Protein AF-A0A3C0BHC2-F1 (afdb_monomer)

Structure (mmCIF, N/CA/C/O backbone):
data_AF-A0A3C0BHC2-F1
#
_entry.id   AF-A0A3C0BHC2-F1
#
loop_
_atom_site.group_PDB
_atom_site.id
_atom_site.type_symbol
_atom_site.label_atom_id
_atom_site.label_alt_id
_atom_site.label_comp_id
_atom_site.label_asym_id
_atom_site.label_entity_id
_atom_site.label_seq_id
_atom_site.pdbx_PDB_ins_code
_atom_site.Cartn_x
_atom_site.Cartn_y
_atom_site.Cartn_z
_atom_site.occupancy
_atom_site.B_iso_or_equiv
_atom_site.auth_seq_id
_atom_site.auth_comp_id
_atom_site.auth_asym_id
_atom_site.auth_atom_id
_atom_site.pdbx_PDB_model_num
ATOM 1 N N . MET A 1 1 ? 17.681 -0.838 1.433 1.00 69.31 1 MET A N 1
ATOM 2 C CA . MET A 1 1 ? 16.247 -1.096 1.244 1.00 69.31 1 MET A CA 1
ATOM 3 C C . MET A 1 1 ? 15.524 0.226 1.358 1.00 69.31 1 MET A C 1
ATOM 5 O O . MET A 1 1 ? 15.275 0.688 2.465 1.00 69.31 1 MET A O 1
ATOM 9 N N . ASP A 1 2 ? 15.292 0.861 0.218 1.00 81.94 2 ASP A N 1
ATOM 10 C CA . ASP A 1 2 ? 14.430 2.028 0.079 1.00 81.94 2 ASP A CA 1
ATOM 11 C C . ASP A 1 2 ? 13.023 1.633 -0.411 1.00 81.94 2 ASP A C 1
ATOM 13 O O . ASP A 1 2 ? 12.730 0.460 -0.653 1.00 81.94 2 ASP A O 1
ATOM 17 N N . PHE A 1 3 ? 12.121 2.610 -0.512 1.00 82.44 3 PHE A N 1
ATOM 18 C CA . PHE A 1 3 ? 10.720 2.368 -0.868 1.00 82.44 3 PHE A CA 1
ATOM 19 C C . PHE A 1 3 ? 10.482 2.090 -2.362 1.00 82.44 3 PHE A C 1
ATOM 21 O O . PHE A 1 3 ? 9.397 1.617 -2.711 1.00 82.44 3 PHE A O 1
ATOM 28 N N . TRP A 1 4 ? 11.438 2.416 -3.243 1.00 86.44 4 TRP A N 1
ATOM 29 C CA . TRP A 1 4 ? 11.206 2.479 -4.691 1.00 86.44 4 TRP A CA 1
ATOM 30 C C . TRP A 1 4 ? 12.347 1.904 -5.546 1.00 86.44 4 TRP A C 1
ATOM 32 O O . TRP A 1 4 ? 12.077 1.024 -6.362 1.00 86.44 4 TRP A O 1
ATOM 42 N N . ASN A 1 5 ? 13.600 2.349 -5.382 1.00 88.44 5 ASN A N 1
ATOM 43 C CA . ASN A 1 5 ? 14.716 1.923 -6.241 1.00 88.44 5 ASN A CA 1
ATOM 44 C C . ASN A 1 5 ? 15.124 0.464 -6.005 1.00 88.44 5 ASN A C 1
ATOM 46 O O . ASN A 1 5 ? 15.564 -0.214 -6.934 1.00 88.44 5 ASN A O 1
ATOM 50 N N . ASP A 1 6 ? 14.953 -0.049 -4.786 1.00 92.00 6 ASP A N 1
ATOM 51 C CA . ASP A 1 6 ? 15.396 -1.397 -4.416 1.00 92.00 6 ASP A CA 1
ATOM 52 C C . ASP A 1 6 ? 14.437 -2.515 -4.886 1.00 92.00 6 ASP A C 1
ATOM 54 O O . ASP A 1 6 ? 14.557 -3.666 -4.457 1.00 92.00 6 ASP A O 1
ATOM 58 N N . GLY A 1 7 ? 13.505 -2.225 -5.804 1.00 92.38 7 GLY A N 1
ATOM 59 C CA . GLY A 1 7 ? 12.530 -3.191 -6.320 1.00 92.38 7 GLY A CA 1
ATOM 60 C C . GLY A 1 7 ? 13.158 -4.460 -6.907 1.00 92.38 7 GLY A C 1
ATOM 61 O O . GLY A 1 7 ? 12.657 -5.558 -6.668 1.00 92.38 7 GLY A O 1
ATOM 62 N N . ALA A 1 8 ? 14.295 -4.353 -7.602 1.00 92.62 8 ALA A N 1
ATOM 63 C CA . ALA A 1 8 ? 15.019 -5.521 -8.114 1.00 92.62 8 ALA A CA 1
ATOM 64 C C . ALA A 1 8 ? 15.614 -6.394 -6.991 1.00 92.62 8 ALA A C 1
ATOM 66 O O . ALA A 1 8 ? 15.606 -7.618 -7.095 1.00 92.62 8 ALA A O 1
ATOM 67 N N . ALA A 1 9 ? 16.082 -5.779 -5.900 1.00 92.56 9 ALA A N 1
ATOM 68 C CA . ALA A 1 9 ? 16.646 -6.487 -4.750 1.00 92.56 9 ALA A CA 1
ATOM 69 C C . ALA A 1 9 ? 15.564 -7.113 -3.851 1.00 92.56 9 ALA A C 1
ATOM 71 O O . ALA A 1 9 ? 15.805 -8.133 -3.208 1.00 92.56 9 ALA A O 1
ATOM 72 N N . CYS A 1 10 ? 14.368 -6.519 -3.816 1.00 91.75 10 CYS A N 1
ATOM 73 C CA . CYS A 1 10 ? 13.271 -6.926 -2.932 1.00 91.75 10 CYS A CA 1
ATOM 74 C C . CYS A 1 10 ? 12.161 -7.701 -3.653 1.00 91.75 10 CYS A C 1
ATOM 76 O O . CYS A 1 10 ? 11.158 -8.060 -3.036 1.00 91.75 10 CYS A O 1
ATOM 78 N N . ASN A 1 11 ? 12.314 -7.962 -4.953 1.00 92.94 11 ASN A N 1
ATOM 79 C CA . ASN A 1 11 ? 11.278 -8.538 -5.809 1.00 92.94 11 ASN A CA 1
ATOM 80 C C . ASN A 1 11 ? 9.959 -7.734 -5.756 1.00 92.94 11 ASN A C 1
ATOM 82 O O . ASN A 1 11 ? 8.900 -8.255 -5.396 1.00 92.94 11 ASN A O 1
ATOM 86 N N . GLY A 1 12 ? 10.045 -6.440 -6.069 1.00 94.62 12 GLY A N 1
ATOM 87 C CA . GLY A 1 12 ? 8.917 -5.517 -6.175 1.00 94.62 12 GLY A CA 1
ATOM 88 C C . GLY A 1 12 ? 8.774 -4.554 -4.995 1.00 94.62 12 GLY A C 1
ATOM 89 O O . GLY A 1 12 ? 9.739 -4.229 -4.307 1.00 94.62 12 GLY A O 1
ATOM 90 N N . CYS A 1 13 ? 7.550 -4.061 -4.797 1.00 95.19 13 CYS A N 1
ATOM 91 C CA . CYS A 1 13 ? 7.214 -3.142 -3.714 1.00 95.19 13 CYS A CA 1
ATOM 92 C C . CYS A 1 13 ? 7.388 -3.812 -2.342 1.00 95.19 13 CYS A C 1
ATOM 94 O O . CYS A 1 13 ? 7.118 -5.000 -2.186 1.00 95.19 13 CYS A O 1
ATOM 96 N N . ILE A 1 14 ? 7.786 -3.038 -1.332 1.00 95.50 14 ILE A N 1
ATOM 97 C CA . ILE A 1 14 ? 7.968 -3.528 0.044 1.00 95.50 14 ILE A CA 1
ATOM 98 C C . ILE A 1 14 ? 6.785 -3.206 0.985 1.00 95.50 14 ILE A C 1
ATOM 100 O O . ILE A 1 14 ? 6.774 -3.626 2.144 1.00 95.50 14 ILE A O 1
ATOM 104 N N . ALA A 1 15 ? 5.787 -2.478 0.475 1.00 96.06 15 ALA A N 1
ATOM 105 C CA . ALA A 1 15 ? 4.585 -2.041 1.183 1.00 96.06 15 ALA A CA 1
ATOM 106 C C . ALA A 1 15 ? 3.533 -3.157 1.338 1.00 96.06 15 ALA A C 1
ATOM 108 O O . ALA A 1 15 ? 3.736 -4.299 0.914 1.00 96.06 15 ALA A O 1
ATOM 109 N N . GLY A 1 16 ? 2.382 -2.811 1.920 1.00 95.50 16 GLY A N 1
ATOM 110 C CA . GLY A 1 16 ? 1.241 -3.716 2.074 1.00 95.50 16 GLY A CA 1
ATOM 111 C C . GLY A 1 16 ? 1.462 -4.771 3.151 1.00 95.50 16 GLY A C 1
ATOM 112 O O . GLY A 1 16 ? 1.017 -5.903 3.000 1.00 95.50 16 GLY A O 1
ATOM 113 N N . GLY A 1 17 ? 2.212 -4.435 4.206 1.00 94.62 17 GLY A N 1
ATOM 114 C CA . GLY A 1 17 ? 2.491 -5.346 5.318 1.00 94.62 17 GLY A CA 1
ATOM 115 C C . GLY A 1 17 ? 3.523 -6.429 4.999 1.00 94.62 17 GLY A C 1
ATOM 116 O O . GLY A 1 17 ? 3.775 -7.283 5.844 1.00 94.62 17 GLY A O 1
ATOM 117 N N . ARG A 1 18 ? 4.148 -6.399 3.811 1.00 93.06 18 ARG A N 1
ATOM 118 C CA . ARG A 1 18 ? 5.194 -7.358 3.425 1.00 93.06 18 ARG A CA 1
ATOM 119 C C . ARG A 1 18 ? 6.486 -7.142 4.212 1.00 93.06 18 ARG A C 1
ATOM 121 O O . ARG A 1 18 ? 7.014 -8.085 4.790 1.00 93.06 18 ARG A O 1
ATOM 128 N N . TYR A 1 19 ? 6.978 -5.904 4.231 1.00 93.31 19 TYR A N 1
ATOM 129 C CA . TYR A 1 19 ? 8.102 -5.487 5.080 1.00 93.31 19 TYR A CA 1
ATOM 130 C C . TYR A 1 19 ? 7.733 -4.323 5.994 1.00 93.31 19 TYR A C 1
ATOM 132 O O . TYR A 1 19 ? 8.302 -4.191 7.074 1.00 93.31 19 TYR A O 1
ATOM 140 N N . TYR A 1 20 ? 6.781 -3.486 5.577 1.00 95.25 20 TYR A N 1
ATOM 141 C CA . TYR A 1 20 ? 6.263 -2.402 6.400 1.00 95.25 20 TYR A CA 1
ATOM 142 C C . TYR A 1 20 ? 4.801 -2.088 6.077 1.00 95.25 20 TYR A C 1
ATOM 144 O O . TYR A 1 20 ? 4.239 -2.518 5.066 1.00 95.25 20 TYR A O 1
ATOM 152 N N . PHE A 1 21 ? 4.214 -1.304 6.969 1.00 97.12 21 PHE A N 1
ATOM 153 C CA . PHE A 1 21 ? 2.926 -0.643 6.844 1.00 97.12 21 PHE A CA 1
ATOM 154 C C . PHE A 1 21 ? 3.023 0.700 7.580 1.00 97.12 21 PHE A C 1
ATOM 156 O O . PHE A 1 21 ? 4.023 0.970 8.253 1.00 97.12 21 PHE A O 1
ATOM 163 N N . HIS A 1 22 ? 2.018 1.552 7.441 1.00 97.88 22 HIS A N 1
ATOM 164 C CA . HIS A 1 22 ? 1.987 2.869 8.063 1.00 97.88 22 HIS A CA 1
ATOM 165 C C . HIS A 1 22 ? 0.744 2.995 8.950 1.00 97.88 22 HIS A C 1
ATOM 167 O O . HIS A 1 22 ? -0.318 2.503 8.590 1.00 97.88 22 HIS A O 1
ATOM 173 N N . ILE A 1 23 ? 0.876 3.622 10.121 1.00 98.19 23 ILE A N 1
ATOM 174 C CA . ILE A 1 23 ? -0.270 4.067 10.921 1.00 98.19 23 ILE A CA 1
ATOM 175 C C . ILE A 1 23 ? -0.204 5.586 10.965 1.00 98.19 23 ILE A C 1
ATOM 177 O O . ILE A 1 23 ? 0.770 6.136 11.482 1.00 98.19 23 ILE A O 1
ATOM 181 N N . ASN A 1 24 ? -1.214 6.254 10.416 1.00 97.62 24 ASN A N 1
ATOM 182 C CA . ASN A 1 24 ? -1.250 7.713 10.388 1.00 97.62 24 ASN A CA 1
ATOM 183 C C . ASN A 1 24 ? -1.664 8.306 11.757 1.00 97.62 24 ASN A C 1
ATOM 185 O O . ASN A 1 24 ? -2.005 7.590 12.702 1.00 97.62 24 ASN A O 1
ATOM 189 N N . GLY A 1 25 ? -1.681 9.638 11.872 1.00 97.44 25 GLY A N 1
ATOM 190 C CA . GLY A 1 25 ? -2.050 10.326 13.119 1.00 97.44 25 GLY A CA 1
ATOM 191 C C . GLY A 1 25 ? -3.494 10.090 13.596 1.00 97.44 25 GLY A C 1
ATOM 192 O O . GLY A 1 25 ? -3.771 10.226 14.788 1.00 97.44 25 GLY A O 1
ATOM 193 N N . ASN A 1 26 ? -4.407 9.695 12.704 1.00 97.31 26 ASN A N 1
ATOM 194 C CA . ASN A 1 26 ? -5.790 9.347 13.046 1.00 97.31 26 ASN A CA 1
ATOM 195 C C . ASN A 1 26 ? -5.925 7.896 13.544 1.00 97.31 26 ASN A C 1
ATOM 197 O O . ASN A 1 26 ? -6.949 7.537 14.143 1.00 97.31 26 ASN A O 1
ATOM 201 N N . GLY A 1 27 ? -4.878 7.086 13.367 1.00 98.12 27 GLY A N 1
ATOM 202 C CA . GLY A 1 27 ? -4.835 5.667 13.705 1.00 98.12 27 GLY A CA 1
ATOM 203 C C . GLY A 1 27 ? -5.159 4.739 12.535 1.00 98.12 27 GLY A C 1
ATOM 204 O O . GLY A 1 27 ? -5.276 3.535 12.759 1.00 98.12 27 GLY A O 1
ATOM 205 N N . ASP A 1 28 ? -5.317 5.261 11.318 1.00 98.38 28 ASP A N 1
ATOM 206 C CA . ASP A 1 28 ? -5.663 4.436 10.160 1.00 98.38 28 ASP A CA 1
ATOM 207 C C . ASP A 1 28 ? -4.467 3.581 9.755 1.00 98.38 28 ASP A C 1
ATOM 209 O O . ASP A 1 28 ? -3.334 4.066 9.696 1.00 98.38 28 ASP A O 1
ATOM 213 N N . ILE A 1 29 ? -4.718 2.299 9.501 1.00 98.44 29 ILE A N 1
ATOM 214 C CA . ILE A 1 29 ? -3.692 1.330 9.123 1.00 98.44 29 ILE A CA 1
ATOM 215 C C . ILE A 1 29 ? -3.600 1.330 7.596 1.00 98.44 29 ILE A C 1
ATOM 217 O O . ILE A 1 29 ? -4.474 0.804 6.906 1.00 98.44 29 ILE A O 1
ATOM 221 N N . GLU A 1 30 ? -2.547 1.938 7.068 1.00 98.19 30 GLU A N 1
ATOM 222 C CA . GLU A 1 30 ? -2.316 2.177 5.646 1.00 98.19 30 GLU A CA 1
ATOM 223 C C . GLU A 1 30 ? -1.230 1.229 5.102 1.00 98.19 30 GLU A C 1
ATOM 225 O O . GLU A 1 30 ? -0.242 0.931 5.789 1.00 98.19 30 GLU A O 1
ATOM 230 N N . PRO A 1 31 ? -1.338 0.758 3.847 1.00 97.06 31 PRO A N 1
ATOM 231 C CA . PRO A 1 31 ? -0.362 -0.168 3.280 1.00 97.06 31 PRO A CA 1
ATOM 232 C C . PRO A 1 31 ? 1.002 0.496 3.041 1.00 97.06 31 PRO A C 1
ATOM 234 O O . PRO A 1 31 ? 2.017 -0.197 3.018 1.00 97.06 31 PRO A O 1
ATOM 237 N N . CYS A 1 32 ? 1.046 1.817 2.848 1.00 96.62 32 CYS A N 1
ATOM 238 C CA . CYS A 1 32 ? 2.240 2.581 2.501 1.00 96.62 32 CYS A CA 1
ATOM 239 C C . CYS A 1 32 ? 2.122 4.014 3.031 1.00 96.62 32 CYS A C 1
ATOM 241 O O . CYS A 1 32 ? 1.063 4.615 2.921 1.00 96.62 32 CYS A O 1
ATOM 243 N N . VAL A 1 33 ? 3.231 4.609 3.478 1.00 95.62 33 VAL A N 1
ATOM 244 C CA . VAL A 1 33 ? 3.287 6.031 3.876 1.00 95.62 33 VAL A CA 1
ATOM 245 C C . VAL A 1 33 ? 2.943 7.007 2.736 1.00 95.62 33 VAL A C 1
ATOM 247 O O . VAL A 1 33 ? 2.611 8.154 2.992 1.00 95.62 33 VAL A O 1
ATOM 250 N N . PHE A 1 34 ? 3.008 6.557 1.479 1.00 95.75 34 PHE A N 1
ATOM 251 C CA . PHE A 1 34 ? 2.656 7.340 0.287 1.00 95.75 34 PHE A CA 1
ATOM 252 C C . PHE A 1 34 ? 1.287 6.966 -0.308 1.00 95.75 34 PHE A C 1
ATOM 254 O O . PHE A 1 34 ? 0.925 7.483 -1.361 1.00 95.75 34 PHE A O 1
ATOM 261 N N . ALA A 1 35 ? 0.546 6.042 0.315 1.00 95.06 35 ALA A N 1
ATOM 262 C CA . ALA A 1 35 ? -0.792 5.639 -0.115 1.00 95.06 35 ALA A CA 1
ATOM 263 C C . ALA A 1 35 ? -1.742 5.679 1.087 1.00 95.06 35 ALA A C 1
ATOM 265 O O . ALA A 1 35 ? -1.936 4.673 1.770 1.00 95.06 35 ALA A O 1
ATOM 266 N N . HIS A 1 36 ? -2.314 6.860 1.322 1.00 96.06 36 HIS A N 1
ATOM 267 C CA . HIS A 1 36 ? -3.247 7.129 2.415 1.00 96.06 36 HIS A CA 1
ATOM 268 C C . HIS A 1 36 ? -4.638 6.574 2.104 1.00 96.06 36 HIS A C 1
ATOM 270 O O . HIS A 1 36 ? -5.563 7.323 1.814 1.00 96.06 36 HIS A O 1
ATOM 276 N N . TYR A 1 37 ? -4.737 5.248 2.103 1.00 97.44 37 TYR A N 1
ATOM 277 C CA . TYR A 1 37 ? -5.990 4.513 2.005 1.00 97.44 37 TYR A CA 1
ATOM 278 C C . TYR A 1 37 ? -6.059 3.502 3.134 1.00 97.44 37 TYR A C 1
ATOM 280 O O . TYR A 1 37 ? -5.080 2.794 3.399 1.00 97.44 37 TYR A O 1
ATOM 288 N N . SER A 1 38 ? -7.224 3.387 3.758 1.00 97.19 38 SER A N 1
ATOM 289 C CA . SER A 1 38 ? -7.439 2.404 4.807 1.00 97.19 38 SER A CA 1
ATOM 290 C C . SER A 1 38 ? -8.863 1.859 4.832 1.00 97.19 38 SER A C 1
ATOM 292 O O . SER A 1 38 ? -9.811 2.413 4.281 1.00 97.19 38 SER A O 1
ATOM 294 N N . ASN A 1 39 ? -8.989 0.707 5.475 1.00 96.12 39 ASN A N 1
ATOM 295 C CA . ASN A 1 39 ? -10.244 0.062 5.834 1.00 96.12 39 ASN A CA 1
ATOM 296 C C . ASN A 1 39 ? -10.235 -0.429 7.295 1.00 96.12 39 ASN A C 1
ATOM 298 O O . ASN A 1 39 ? -11.149 -1.144 7.701 1.00 96.12 39 ASN A O 1
ATOM 302 N N . CYS A 1 40 ? -9.196 -0.099 8.071 1.00 97.44 40 CYS A N 1
ATOM 303 C CA . CYS A 1 40 ? -9.000 -0.565 9.443 1.00 97.44 40 CYS A CA 1
ATOM 304 C C . CYS A 1 40 ? -8.335 0.531 10.281 1.00 97.44 40 CYS A C 1
ATOM 306 O O . CYS A 1 40 ? -7.393 1.176 9.822 1.00 97.44 40 CYS A O 1
ATOM 308 N N . ASN A 1 41 ? -8.746 0.687 11.539 1.00 98.12 41 ASN A N 1
ATOM 309 C CA . ASN A 1 41 ? -8.120 1.625 12.465 1.00 98.12 41 ASN A CA 1
ATOM 310 C C . ASN A 1 41 ? -7.509 0.870 13.657 1.00 98.12 41 ASN A C 1
ATOM 312 O O . ASN A 1 41 ? -8.077 -0.084 14.179 1.00 98.12 41 ASN A O 1
ATOM 316 N N . ILE A 1 42 ? -6.335 1.288 14.130 1.00 98.25 42 ILE A N 1
ATOM 317 C CA . ILE A 1 42 ? -5.643 0.612 15.241 1.00 98.25 42 ILE A CA 1
ATOM 318 C C . ILE A 1 42 ? -6.424 0.673 16.563 1.00 98.25 42 ILE A C 1
ATOM 320 O O . ILE A 1 42 ? -6.174 -0.118 17.472 1.00 98.25 42 ILE A O 1
ATOM 324 N N . LYS A 1 43 ? -7.371 1.611 16.685 1.00 98.06 43 LYS A N 1
ATOM 325 C CA . LYS A 1 43 ? -8.213 1.775 17.877 1.00 98.06 43 LYS A CA 1
ATOM 326 C C . LYS A 1 43 ? -9.234 0.648 18.041 1.00 98.06 43 LYS A C 1
ATOM 328 O O . LYS A 1 43 ? -9.634 0.376 19.170 1.00 98.06 43 LYS A O 1
ATOM 333 N N . ASP A 1 44 ? -9.656 0.014 16.948 1.00 98.06 44 ASP A N 1
ATOM 334 C CA . ASP A 1 44 ? -10.712 -1.008 16.940 1.00 98.06 44 ASP A CA 1
ATOM 335 C C . ASP A 1 44 ? -10.291 -2.340 16.301 1.00 98.06 44 ASP A C 1
ATOM 337 O O . ASP A 1 44 ? -10.945 -3.361 16.519 1.00 98.06 44 ASP A O 1
ATOM 341 N N . THR A 1 45 ? -9.172 -2.364 15.576 1.00 98.00 45 THR A N 1
ATOM 342 C CA . THR A 1 45 ? -8.728 -3.520 14.801 1.00 98.00 45 THR A CA 1
ATOM 343 C C . THR A 1 45 ? -7.367 -4.015 15.284 1.00 98.00 45 THR A C 1
ATOM 345 O O . THR A 1 45 ? -6.394 -3.264 15.369 1.00 98.00 45 THR A O 1
ATOM 348 N N . LYS A 1 46 ? -7.252 -5.320 15.565 1.00 97.88 46 LYS A N 1
ATOM 349 C CA . LYS A 1 46 ? -5.949 -5.940 15.847 1.00 97.88 46 LYS A CA 1
ATOM 350 C C . LYS A 1 46 ? -5.115 -5.974 14.569 1.00 97.88 46 LYS A C 1
ATOM 352 O O . LYS A 1 46 ? -5.624 -6.322 13.509 1.00 97.88 46 LYS A O 1
ATOM 357 N N . LEU A 1 47 ? -3.808 -5.732 14.675 1.00 96.94 47 LEU A N 1
ATOM 358 C CA . LEU A 1 47 ? -2.906 -5.720 13.512 1.00 96.94 47 LEU A CA 1
ATOM 359 C C . LEU A 1 47 ? -2.990 -6.988 12.648 1.00 96.94 47 LEU A C 1
ATOM 361 O O . LEU A 1 47 ? -2.988 -6.898 11.426 1.00 96.94 47 LEU A O 1
ATOM 365 N N . ILE A 1 48 ? -3.108 -8.167 13.268 1.00 96.50 48 ILE A N 1
ATOM 366 C CA . ILE A 1 48 ? -3.227 -9.431 12.527 1.00 96.50 48 ILE A CA 1
ATOM 367 C C . ILE A 1 48 ? -4.508 -9.510 11.684 1.00 96.50 48 ILE A C 1
ATOM 369 O O . ILE A 1 48 ? -4.498 -10.130 10.624 1.00 96.50 48 ILE A O 1
ATOM 373 N N . ASP A 1 49 ? -5.588 -8.872 12.134 1.00 98.00 49 ASP A N 1
ATOM 374 C CA . ASP A 1 49 ? -6.853 -8.807 11.405 1.00 98.00 49 ASP A CA 1
ATOM 375 C C . ASP A 1 49 ? -6.777 -7.734 10.308 1.00 98.00 49 ASP A C 1
ATOM 377 O O . ASP A 1 49 ? -7.226 -7.973 9.190 1.00 98.00 49 ASP A O 1
ATOM 381 N N . ALA A 1 50 ? -6.096 -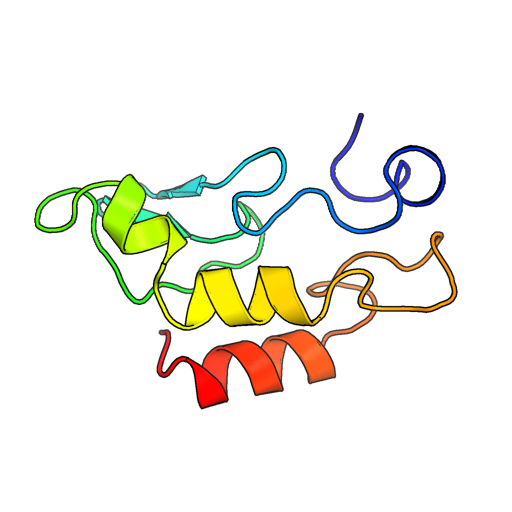6.611 10.570 1.00 97.50 50 ALA A N 1
ATOM 382 C CA . ALA A 1 50 ? -5.821 -5.584 9.563 1.00 97.50 50 ALA A CA 1
ATOM 383 C C . ALA A 1 50 ? -4.972 -6.119 8.395 1.00 97.50 50 ALA A C 1
ATOM 385 O O . ALA A 1 50 ? -5.272 -5.847 7.239 1.00 97.50 50 ALA A O 1
ATOM 386 N N . PHE A 1 51 ? -3.962 -6.957 8.655 1.00 96.88 51 PHE A N 1
ATOM 387 C CA . PHE A 1 51 ? -3.174 -7.591 7.587 1.00 96.88 51 PHE A 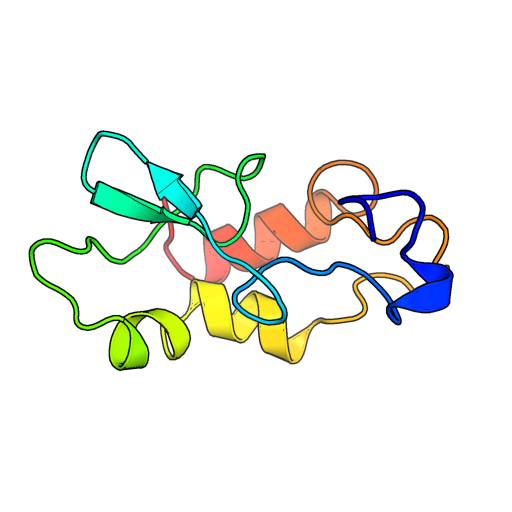CA 1
ATOM 388 C C . PHE 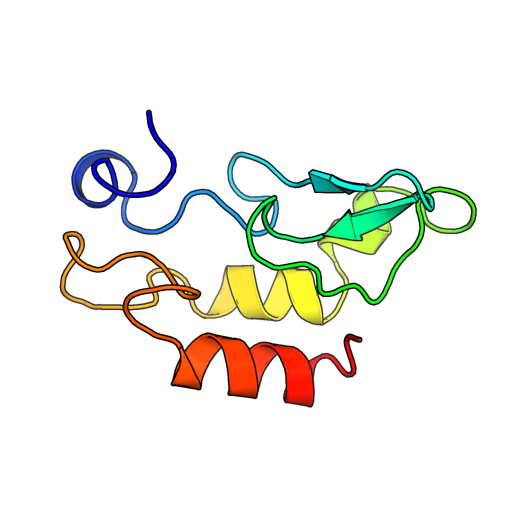A 1 51 ? -3.952 -8.627 6.770 1.00 96.88 51 PHE A C 1
ATOM 390 O O . PHE A 1 51 ? -3.515 -9.009 5.688 1.00 96.88 51 PHE A O 1
ATOM 397 N N . ARG A 1 52 ? -5.105 -9.074 7.272 1.00 97.31 52 ARG A N 1
ATOM 398 C CA . ARG A 1 52 ? -6.051 -9.929 6.544 1.00 97.31 52 ARG A CA 1
ATOM 399 C C . ARG A 1 52 ? -7.170 -9.120 5.888 1.00 97.31 52 ARG A C 1
ATOM 401 O O . ARG A 1 52 ? -8.052 -9.714 5.269 1.00 97.31 52 ARG A O 1
ATOM 408 N N . SER A 1 53 ? -7.162 -7.794 6.027 1.00 97.25 53 SER A N 1
ATOM 409 C CA . SER A 1 53 ? -8.191 -6.936 5.454 1.00 97.25 53 SER A CA 1
ATOM 410 C C . SER A 1 53 ? -8.113 -6.933 3.921 1.00 97.25 53 SER A C 1
ATOM 412 O O . SER A 1 53 ? -7.043 -7.182 3.352 1.00 97.25 53 SER A O 1
ATOM 414 N N . PRO A 1 54 ? -9.222 -6.610 3.228 1.00 98.06 54 PRO A N 1
ATOM 415 C CA . PRO A 1 54 ? -9.256 -6.574 1.768 1.00 98.06 54 PRO A CA 1
ATOM 416 C C . PRO A 1 54 ? -8.106 -5.784 1.130 1.00 98.06 54 PRO A C 1
ATOM 418 O O . PRO A 1 54 ? -7.467 -6.285 0.213 1.00 98.06 54 PRO A O 1
ATOM 421 N N . LEU A 1 55 ? -7.775 -4.595 1.647 1.00 98.06 55 LEU A N 1
ATOM 422 C CA . LEU A 1 55 ? -6.715 -3.757 1.081 1.00 98.06 55 LEU A CA 1
ATOM 423 C C . LEU A 1 55 ? -5.330 -4.413 1.181 1.00 98.06 55 LEU A C 1
ATOM 425 O O . LEU A 1 55 ? -4.588 -4.435 0.200 1.00 98.06 55 LEU A O 1
ATOM 429 N N . PHE A 1 56 ? -4.982 -4.984 2.337 1.00 98.00 56 PHE A N 1
ATOM 430 C CA . PHE A 1 56 ? -3.702 -5.679 2.509 1.00 98.00 56 PHE A CA 1
ATOM 431 C C . PHE A 1 56 ? -3.630 -6.956 1.663 1.00 98.00 56 PHE A C 1
ATOM 433 O O . PHE A 1 56 ? -2.587 -7.251 1.077 1.00 98.00 56 PHE A O 1
ATOM 440 N N . MET A 1 57 ? -4.746 -7.674 1.516 1.00 98.00 57 MET A N 1
ATOM 441 C CA . MET A 1 57 ? -4.809 -8.863 0.666 1.00 98.00 57 MET A CA 1
ATOM 442 C C . MET A 1 57 ? -4.723 -8.534 -0.830 1.00 98.00 57 MET A C 1
ATOM 444 O O . MET A 1 57 ? -4.083 -9.275 -1.578 1.00 98.00 57 MET A O 1
ATOM 448 N N . GLU A 1 58 ? -5.278 -7.408 -1.280 1.00 97.94 58 GLU A N 1
ATOM 449 C CA . GLU A 1 58 ? -5.077 -6.907 -2.646 1.00 97.94 58 GLU A CA 1
ATOM 450 C C . GLU A 1 58 ? -3.591 -6.609 -2.916 1.00 97.94 58 GLU A C 1
ATOM 452 O O . GLU A 1 58 ? -3.055 -7.012 -3.950 1.00 97.94 58 GLU A O 1
ATOM 457 N N . TYR A 1 59 ? -2.880 -6.005 -1.956 1.00 97.31 59 TYR A N 1
ATOM 458 C CA . TYR A 1 59 ? -1.425 -5.832 -2.051 1.00 97.31 59 TYR A CA 1
ATOM 459 C C . TYR A 1 59 ? -0.678 -7.173 -2.082 1.00 97.31 59 TYR A C 1
ATOM 461 O O . TYR A 1 59 ? 0.249 -7.331 -2.875 1.00 97.31 59 TYR A O 1
ATOM 469 N N . HIS A 1 60 ? -1.055 -8.132 -1.234 1.00 96.69 60 HIS A N 1
ATOM 470 C CA . HIS A 1 60 ? -0.398 -9.439 -1.156 1.00 96.69 60 HIS A CA 1
ATOM 471 C C . HIS A 1 60 ? -0.545 -10.243 -2.455 1.00 96.69 60 HIS A C 1
ATOM 473 O O . HIS A 1 60 ? 0.429 -10.802 -2.953 1.00 96.69 60 HIS A O 1
ATOM 479 N N . THR A 1 61 ? -1.754 -10.283 -3.015 1.00 96.56 61 THR A N 1
ATOM 480 C CA . THR A 1 61 ? -2.084 -11.116 -4.184 1.00 96.56 61 THR A CA 1
ATOM 481 C C . THR A 1 61 ? -1.524 -10.579 -5.496 1.00 96.56 61 THR A C 1
ATOM 483 O O . THR A 1 61 ? -1.283 -11.357 -6.417 1.00 96.56 61 THR A O 1
ATOM 486 N N . ARG A 1 62 ? -1.312 -9.263 -5.599 1.00 95.62 62 ARG A N 1
ATOM 487 C CA . ARG A 1 62 ? -0.874 -8.608 -6.840 1.00 95.62 62 ARG A CA 1
ATOM 488 C C . ARG A 1 62 ? 0.609 -8.299 -6.903 1.00 95.62 62 ARG A C 1
ATOM 490 O O . ARG A 1 62 ? 1.068 -7.792 -7.922 1.00 95.62 62 ARG A O 1
ATOM 497 N N . GLN A 1 63 ? 1.361 -8.548 -5.836 1.00 93.88 63 GLN A N 1
ATOM 498 C CA . GLN A 1 63 ? 2.803 -8.371 -5.885 1.00 93.88 63 GLN A CA 1
ATOM 499 C C . GLN A 1 63 ? 3.484 -9.514 -6.663 1.00 93.88 63 GLN A C 1
ATOM 501 O O . GLN A 1 63 ? 3.168 -10.680 -6.428 1.00 93.88 63 GLN A O 1
ATOM 506 N N . PRO A 1 64 ? 4.475 -9.205 -7.522 1.00 95.44 64 PRO A N 1
ATOM 507 C CA . PRO A 1 64 ? 4.901 -7.862 -7.922 1.00 95.44 64 PRO A CA 1
ATOM 508 C C . PRO A 1 64 ? 3.902 -7.205 -8.893 1.00 95.44 64 PRO A C 1
ATOM 510 O O . PRO A 1 64 ? 3.411 -7.845 -9.816 1.00 95.44 64 PRO A O 1
ATOM 513 N N . PHE A 1 65 ? 3.657 -5.899 -8.728 1.00 95.81 65 PHE A N 1
ATOM 514 C CA . PHE A 1 65 ? 2.679 -5.152 -9.540 1.00 95.81 65 PHE A CA 1
ATOM 515 C C . PHE A 1 65 ? 3.088 -4.966 -11.010 1.00 95.81 65 PHE A C 1
ATOM 517 O O . PHE A 1 65 ? 2.267 -4.580 -11.836 1.00 95.81 65 PHE A O 1
ATOM 524 N N . SER A 1 66 ? 4.358 -5.218 -11.326 1.00 94.38 66 SER A N 1
ATOM 525 C CA . SER A 1 66 ? 4.937 -5.102 -12.659 1.00 94.38 66 SER A CA 1
ATOM 526 C C . SER A 1 66 ? 5.963 -6.208 -12.869 1.00 94.38 66 SER A C 1
ATOM 528 O O . SER A 1 66 ? 6.703 -6.559 -11.947 1.00 94.38 66 SER A O 1
ATOM 530 N N . SER A 1 67 ? 6.057 -6.723 -14.097 1.00 94.94 67 SER A N 1
ATOM 531 C CA . SER A 1 67 ? 7.157 -7.607 -14.500 1.00 94.94 67 SER A CA 1
ATOM 532 C C . SER A 1 67 ? 8.497 -6.866 -14.582 1.00 94.94 67 SER A C 1
ATOM 534 O O . SER A 1 67 ? 9.553 -7.493 -14.510 1.00 94.94 67 SER A O 1
ATOM 536 N N . ASN A 1 68 ? 8.472 -5.534 -14.705 1.00 95.88 68 ASN A N 1
ATOM 537 C CA . ASN A 1 68 ? 9.657 -4.693 -14.621 1.00 95.88 68 ASN A CA 1
ATOM 538 C C . ASN A 1 68 ? 9.867 -4.237 -13.172 1.00 95.88 68 ASN A C 1
ATOM 540 O O . ASN A 1 68 ? 9.231 -3.291 -12.705 1.00 95.88 68 ASN A O 1
ATOM 544 N N . LEU A 1 69 ? 10.810 -4.875 -12.479 1.00 94.50 69 LEU A N 1
ATOM 545 C CA . LEU A 1 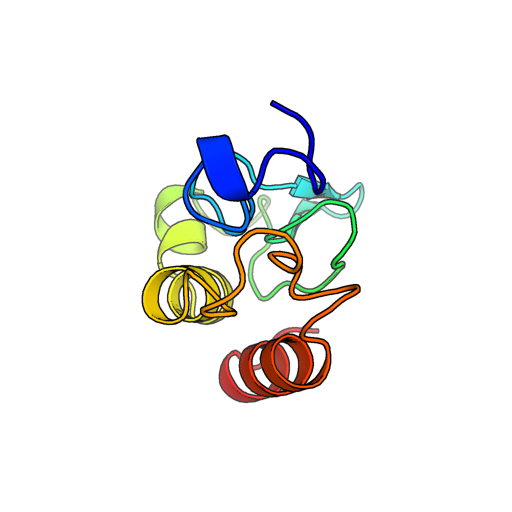69 ? 11.112 -4.592 -11.073 1.00 94.50 69 LEU A CA 1
ATOM 546 C C . LEU A 1 69 ? 11.751 -3.213 -10.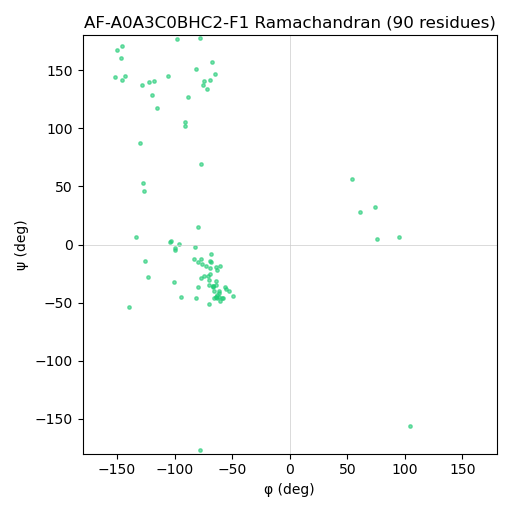822 1.00 94.50 69 LEU A C 1
ATOM 548 O O . LEU A 1 69 ? 11.851 -2.811 -9.668 1.00 94.50 69 LEU A O 1
ATOM 552 N N . LEU A 1 70 ? 12.133 -2.473 -11.872 1.00 94.50 70 LEU A N 1
ATOM 553 C CA . LEU A 1 70 ? 12.529 -1.057 -11.782 1.00 94.50 70 LEU A CA 1
ATOM 554 C C . LEU A 1 70 ? 11.325 -0.102 -11.762 1.00 94.50 70 LEU A C 1
ATOM 556 O O . LEU A 1 70 ? 11.496 1.108 -11.670 1.00 94.50 70 LEU A O 1
ATOM 560 N N . ARG A 1 71 ? 10.106 -0.642 -11.876 1.00 95.31 71 ARG A N 1
ATOM 561 C CA . ARG A 1 71 ? 8.836 0.089 -11.796 1.00 95.31 71 ARG A CA 1
ATOM 562 C C . ARG A 1 71 ? 7.905 -0.556 -10.763 1.00 95.31 71 ARG A C 1
ATOM 564 O O . ARG A 1 71 ? 6.787 -0.959 -11.103 1.00 95.31 71 ARG A O 1
ATOM 571 N N . PRO A 1 72 ? 8.366 -0.758 -9.514 1.00 95.50 72 PRO A N 1
ATOM 572 C CA . PRO A 1 72 ? 7.674 -1.616 -8.559 1.00 95.50 72 PRO A CA 1
ATOM 573 C C . PRO A 1 72 ? 6.484 -0.928 -7.888 1.00 95.50 72 PRO A C 1
ATOM 575 O O . PRO A 1 72 ? 5.696 -1.596 -7.221 1.00 95.50 72 PRO A O 1
ATOM 578 N N . CYS A 1 73 ? 6.371 0.397 -7.979 1.00 96.25 73 CYS A N 1
ATOM 579 C CA . CYS A 1 73 ? 5.513 1.154 -7.083 1.00 96.25 73 CYS A CA 1
ATOM 580 C C . CYS A 1 73 ? 4.080 1.270 -7.607 1.00 96.25 73 CYS A C 1
ATOM 582 O O . CYS A 1 73 ? 3.872 1.740 -8.728 1.00 96.25 73 CYS A O 1
ATOM 584 N N . PRO A 1 74 ? 3.070 0.901 -6.802 1.00 95.75 74 PRO A N 1
ATOM 585 C CA . PRO A 1 74 ? 1.676 1.055 -7.195 1.00 95.75 74 PRO A CA 1
ATOM 586 C C . PRO A 1 74 ? 1.215 2.522 -7.177 1.00 95.75 74 PRO A C 1
ATOM 588 O O . PRO A 1 74 ? 0.235 2.844 -7.830 1.00 95.75 74 PRO A O 1
ATOM 591 N N . VAL A 1 75 ? 1.926 3.424 -6.488 1.00 95.69 75 VAL A N 1
ATOM 592 C CA . VAL A 1 75 ? 1.604 4.864 -6.467 1.00 95.69 75 VAL A CA 1
ATOM 593 C C . VAL A 1 75 ? 2.146 5.581 -7.710 1.00 95.69 75 VAL A C 1
ATOM 595 O O . VAL A 1 75 ? 1.428 6.360 -8.324 1.00 95.69 75 VAL A O 1
ATOM 598 N N . LEU A 1 76 ? 3.407 5.326 -8.082 1.00 94.62 76 LEU A N 1
ATOM 599 C CA . LEU A 1 76 ?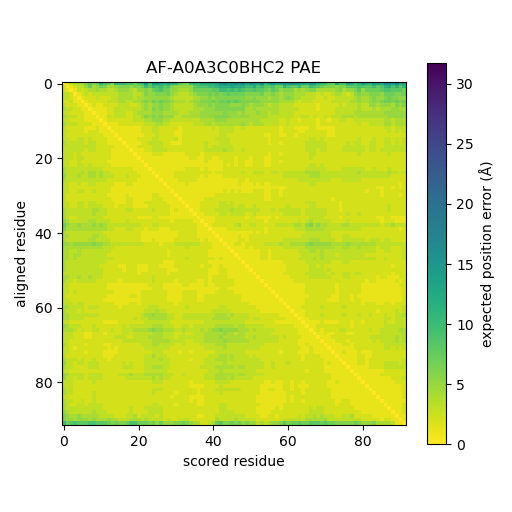 4.093 6.060 -9.156 1.00 94.62 76 LEU A CA 1
ATOM 600 C C . LEU A 1 76 ? 4.001 5.369 -10.520 1.00 94.62 76 LEU A C 1
ATOM 602 O O . LEU A 1 76 ? 3.749 6.025 -11.525 1.00 94.62 76 LEU A O 1
ATOM 606 N N . ASP A 1 77 ? 4.224 4.055 -10.565 1.00 96.12 77 ASP A N 1
ATOM 607 C CA . ASP A 1 77 ? 4.410 3.327 -11.824 1.00 96.12 77 ASP A CA 1
ATOM 608 C C . ASP A 1 77 ? 3.161 2.571 -12.279 1.00 96.12 77 ASP A C 1
ATOM 610 O O . ASP A 1 77 ? 2.943 2.402 -13.477 1.00 96.12 77 ASP A O 1
ATOM 614 N N . ASN A 1 78 ? 2.360 2.093 -11.322 1.00 96.06 78 ASN A N 1
ATOM 615 C CA . ASN A 1 78 ? 1.221 1.204 -11.562 1.00 96.06 78 ASN A CA 1
ATOM 616 C C . ASN A 1 78 ? -0.067 1.771 -10.934 1.00 96.06 78 ASN A C 1
ATOM 618 O O . ASN A 1 78 ? -0.805 1.054 -10.258 1.00 96.06 78 ASN A O 1
ATOM 622 N N . ALA A 1 79 ? -0.327 3.066 -11.149 1.00 95.81 79 ALA A N 1
ATOM 623 C CA . ALA A 1 79 ? -1.428 3.806 -10.519 1.00 95.81 79 ALA A CA 1
ATOM 624 C C . ALA A 1 79 ? -2.816 3.182 -10.759 1.00 95.81 79 ALA A C 1
ATOM 626 O O . ALA A 1 79 ? -3.647 3.151 -9.850 1.00 95.81 79 ALA A O 1
ATOM 627 N N . ASP A 1 80 ? -3.058 2.622 -11.948 1.00 97.12 80 ASP A N 1
ATOM 628 C CA . ASP A 1 80 ? -4.318 1.933 -12.255 1.00 97.12 80 ASP A CA 1
ATOM 629 C C . ASP A 1 80 ? -4.521 0.685 -11.387 1.00 97.12 80 ASP A C 1
ATOM 631 O O . ASP A 1 80 ? -5.642 0.393 -10.966 1.00 97.12 80 ASP A O 1
ATOM 635 N N . VAL A 1 81 ? -3.433 -0.021 -11.054 1.00 97.00 81 VAL A N 1
ATOM 636 C CA . VAL A 1 81 ? -3.480 -1.176 -10.154 1.00 97.00 81 VAL A CA 1
ATOM 637 C C . VAL A 1 81 ? -3.870 -0.723 -8.752 1.00 97.00 81 VAL A C 1
ATOM 639 O O . VAL A 1 81 ? -4.762 -1.323 -8.162 1.00 97.00 81 VAL A O 1
ATOM 642 N N . LEU A 1 82 ? -3.272 0.359 -8.236 1.00 97.12 82 LEU A N 1
ATOM 643 C CA . LEU A 1 82 ? -3.650 0.915 -6.933 1.00 97.12 82 LEU A CA 1
ATOM 644 C C . LEU A 1 82 ? -5.121 1.324 -6.892 1.00 97.12 82 LEU A C 1
ATOM 646 O O . LEU A 1 82 ? -5.827 0.972 -5.951 1.00 97.12 82 LEU A O 1
ATOM 650 N N . LYS A 1 83 ? -5.592 2.024 -7.926 1.00 97.12 83 LYS A N 1
ATOM 651 C CA . LYS A 1 83 ? -6.986 2.458 -8.023 1.00 97.12 83 LYS A CA 1
ATOM 652 C C . LYS A 1 83 ? -7.953 1.273 -7.975 1.00 97.12 83 LYS A C 1
ATOM 654 O O . LYS A 1 83 ? -8.926 1.320 -7.226 1.00 97.12 83 LYS A O 1
ATOM 659 N N . ASP A 1 84 ? -7.673 0.211 -8.727 1.00 98.12 84 ASP A N 1
ATOM 660 C CA . ASP A 1 84 ? -8.489 -1.008 -8.725 1.00 98.12 84 ASP A CA 1
ATOM 661 C C . ASP A 1 84 ? -8.441 -1.734 -7.367 1.00 98.12 84 ASP A C 1
ATOM 663 O O . ASP A 1 84 ? -9.478 -2.178 -6.879 1.00 98.12 84 ASP A O 1
ATOM 667 N N . MET A 1 85 ? -7.272 -1.804 -6.713 1.00 97.69 85 MET A N 1
ATOM 668 C CA . MET A 1 85 ? -7.146 -2.372 -5.360 1.00 97.69 85 MET A CA 1
ATOM 669 C C . MET A 1 85 ? -7.996 -1.609 -4.338 1.00 97.69 85 MET A C 1
ATOM 671 O O . MET A 1 85 ? -8.746 -2.223 -3.585 1.00 97.69 85 MET A O 1
ATOM 675 N N . VAL A 1 86 ? -7.911 -0.275 -4.326 1.00 97.56 86 VAL A N 1
ATOM 676 C CA . VAL A 1 86 ? -8.667 0.584 -3.397 1.00 97.56 86 VAL A CA 1
ATOM 677 C C . VAL A 1 86 ? -10.172 0.419 -3.606 1.00 97.56 86 VAL A C 1
ATOM 679 O O . VAL A 1 86 ? -10.909 0.223 -2.640 1.00 97.56 86 VAL A O 1
ATOM 682 N N . GLN A 1 87 ? -10.624 0.420 -4.865 1.00 97.50 87 GLN A N 1
ATOM 683 C CA . GLN A 1 87 ? -12.035 0.230 -5.208 1.00 97.50 87 GLN A CA 1
ATOM 684 C C . GLN A 1 87 ? -12.556 -1.147 -4.782 1.00 97.50 87 GLN A C 1
ATOM 686 O O . GLN A 1 87 ? -13.619 -1.231 -4.170 1.00 97.50 87 GLN A O 1
ATOM 691 N N . LYS A 1 88 ? -11.807 -2.222 -5.055 1.00 97.25 88 LYS A N 1
ATOM 692 C CA . LYS A 1 88 ? -12.183 -3.590 -4.655 1.00 97.25 88 LYS A CA 1
ATOM 693 C C . LYS A 1 88 ? -12.178 -3.788 -3.147 1.00 97.25 88 LYS A C 1
ATOM 695 O O . LYS A 1 88 ? -13.028 -4.502 -2.622 1.00 97.25 88 LYS A O 1
ATOM 700 N N . ALA A 1 89 ? -11.243 -3.148 -2.454 1.00 97.19 89 ALA A N 1
ATOM 701 C CA . ALA A 1 89 ? -11.129 -3.230 -1.008 1.00 97.19 89 ALA A CA 1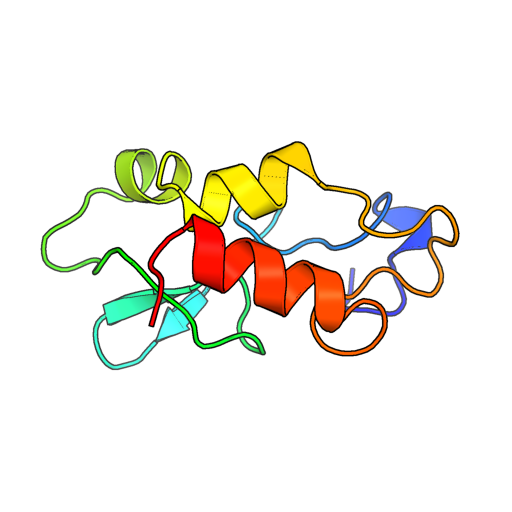
ATOM 702 C C . ALA A 1 89 ? -12.162 -2.378 -0.254 1.00 97.19 89 ALA A C 1
ATOM 704 O O . ALA A 1 89 ? -12.275 -2.530 0.963 1.00 97.19 89 ALA A O 1
ATOM 705 N N . GLY A 1 90 ? -12.874 -1.473 -0.940 1.00 96.69 90 GLY A N 1
ATOM 706 C CA . GLY A 1 90 ? -13.744 -0.482 -0.300 1.00 96.69 90 GLY A CA 1
ATOM 707 C C . GLY A 1 90 ? -12.982 0.462 0.638 1.00 96.69 90 GLY A C 1
ATOM 708 O O . GLY A 1 90 ? -13.5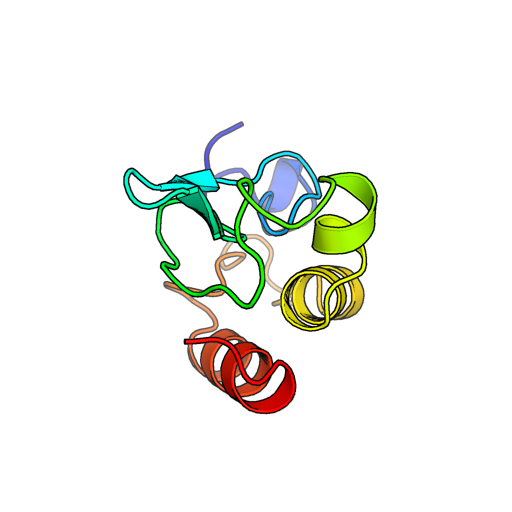44 0.925 1.630 1.00 96.69 90 GLY A O 1
ATOM 709 N N . ALA A 1 91 ? -11.695 0.693 0.365 1.00 96.25 91 ALA A N 1
ATOM 710 C CA . ALA A 1 91 ? -10.837 1.547 1.180 1.00 96.25 91 ALA A CA 1
ATOM 711 C C . ALA A 1 91 ? -11.041 3.031 0.836 1.00 96.25 91 ALA A C 1
ATOM 713 O O . ALA A 1 91 ? -11.382 3.363 -0.303 1.00 96.25 91 ALA A O 1
ATOM 714 N N . HIS A 1 92 ? -10.827 3.906 1.819 1.00 90.44 92 HIS A N 1
ATOM 715 C CA . HIS A 1 92 ? -10.972 5.360 1.701 1.00 90.44 92 HIS A CA 1
ATOM 716 C C . HIS A 1 92 ? -9.769 6.102 2.272 1.00 90.44 92 HIS A C 1
ATOM 718 O O . HIS A 1 92 ? -9.024 5.489 3.073 1.00 90.44 92 HIS A O 1
#

pLDDT: mean 95.45, std 4.02, range [69.31, 98.44]

Sequence (92 aa):
MDFWNDGAACNGCIAGGRYYFHINGNGDIEPCVFAHYSNCNIKDTKLIDAFRSPLFMEYHTRQPFSSNLLRPCPVLDNADVLKDMVQKAGAH

Foldseek 3Di:
DDQAQCLVV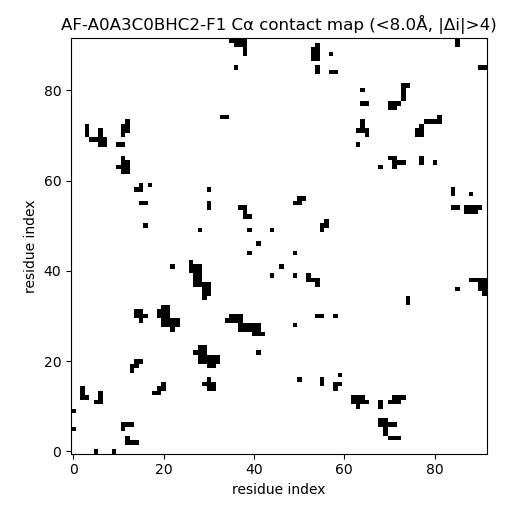VVAGCWLPNPDWDQDPQQFTGRDPLGPKHDDGPVPDDPVVRCVAQLSVLVVVCPQVDPPSNQRDCVPRVVVSNVVSCVRRVID

Radius of gyration: 12.4 Å; Cα contacts (8 Å, |Δi|>4): 156; chains: 1; bounding box: 30×21×32 Å

Secondary structure (DSSP, 8-state):
--SSTTHHHHTS--TTTTS--EE-TT-BEESBTTB---S-BTTTS-HHHHTTSHHHHHHHHH-SS-SSTTS--TTTT-HHHHHHHHHHHT--

Solvent-accessible surface area (backbone atoms only — not comparable to full-atom values): 5094 Å² total; per-residue (Å²): 133,64,85,50,83,37,4,69,83,60,66,14,51,48,48,30,62,72,78,40,60,28,66,51,98,89,31,39,47,16,37,31,90,87,42,90,40,29,81,40,37,61,89,84,39,57,68,76,57,47,58,65,29,56,55,24,42,44,45,60,72,45,60,49,72,36,95,50,26,85,44,17,34,43,76,83,63,32,43,69,58,41,54,52,36,35,62,75,34,69,37,83

Mean predicted aligned error: 2.48 Å